Protein AF-A0AAE0B761-F1 (afdb_monomer_lite)

pLDDT: mean 88.56, std 15.91, range [38.34, 98.38]

Foldseek 3Di:
DDDDPPPVPPPDPDDPVPDDDDDDDDFFAFVLNVVCVVPVCSVVDPCRPLTEHDPRRVVVVVVVVVVCVVVVVVVVDPDDDFDPRPRTD

Structure (mmCIF, N/CA/C/O backbone):
data_AF-A0AAE0B761-F1
#
_entry.id   AF-A0AAE0B761-F1
#
loop_
_atom_site.group_PDB
_atom_site.id
_atom_site.type_symbol
_atom_site.label_atom_id
_atom_site.label_alt_id
_atom_site.label_comp_id
_atom_site.label_asym_id
_atom_site.label_entity_id
_atom_site.label_seq_id
_atom_site.pdbx_PDB_ins_code
_atom_site.Cartn_x
_atom_site.Cartn_y
_atom_site.Cartn_z
_atom_site.occupancy
_atom_site.B_iso_or_equiv
_atom_site.auth_seq_id
_atom_site.auth_comp_id
_atom_site.auth_asym_id
_atom_site.auth_atom_id
_atom_site.pdbx_PDB_model_num
ATOM 1 N N . MET A 1 1 ? 12.299 31.453 36.115 1.00 38.34 1 MET A N 1
ATOM 2 C CA . MET A 1 1 ? 12.701 31.649 34.711 1.00 38.34 1 MET A CA 1
ATOM 3 C C . MET A 1 1 ? 11.835 30.713 33.894 1.00 38.34 1 MET A C 1
ATOM 5 O O . MET A 1 1 ? 11.843 29.519 34.152 1.00 38.34 1 MET A O 1
ATOM 9 N N . GLN A 1 2 ? 10.967 31.324 33.097 1.00 41.03 2 GLN A N 1
ATOM 10 C CA . GLN A 1 2 ? 9.931 30.737 32.253 1.00 41.03 2 GLN A CA 1
ATOM 11 C C . GLN A 1 2 ? 10.514 29.692 31.297 1.00 41.03 2 GLN A C 1
ATOM 13 O O . GLN A 1 2 ? 11.514 30.017 30.681 1.00 41.03 2 GLN A O 1
ATOM 18 N N . GLU A 1 3 ? 9.856 28.542 31.124 1.00 40.12 3 GLU A N 1
ATOM 19 C CA . GLU A 1 3 ? 9.524 27.976 29.802 1.00 40.12 3 GLU A CA 1
ATOM 20 C C . GLU A 1 3 ? 8.277 27.091 29.968 1.00 40.12 3 GLU A C 1
ATOM 22 O O . GLU A 1 3 ? 8.333 25.932 30.372 1.00 40.12 3 GLU A O 1
ATOM 27 N N . LEU A 1 4 ? 7.114 27.702 29.730 1.00 43.62 4 LEU A N 1
ATOM 28 C CA . LEU A 1 4 ? 5.832 27.022 29.593 1.00 43.62 4 LEU A CA 1
ATOM 29 C C . LEU A 1 4 ? 5.814 26.464 28.163 1.00 43.62 4 LEU A C 1
ATOM 31 O O . LEU A 1 4 ? 5.674 27.232 27.214 1.00 43.62 4 LEU A O 1
ATOM 35 N N . MET A 1 5 ? 6.023 25.159 27.985 1.00 41.69 5 MET A N 1
ATOM 36 C CA . MET A 1 5 ? 5.748 24.528 26.695 1.00 41.69 5 MET A CA 1
ATOM 37 C C . MET A 1 5 ? 4.233 24.450 26.530 1.00 41.69 5 MET A C 1
ATOM 39 O O . MET A 1 5 ? 3.586 23.565 27.094 1.00 41.69 5 MET A O 1
ATOM 43 N N . ASP A 1 6 ? 3.681 25.393 25.767 1.00 44.56 6 ASP A N 1
ATOM 44 C CA . ASP A 1 6 ? 2.337 25.304 25.207 1.00 44.56 6 ASP A CA 1
ATOM 45 C C . ASP A 1 6 ? 2.271 24.033 24.354 1.00 44.56 6 ASP A C 1
ATOM 47 O O . ASP A 1 6 ? 2.664 23.985 23.186 1.00 44.56 6 ASP A O 1
ATOM 51 N N . THR A 1 7 ? 1.805 22.954 24.973 1.00 50.19 7 THR A N 1
ATOM 52 C CA . THR A 1 7 ? 1.393 21.746 24.271 1.00 50.19 7 THR A CA 1
ATOM 53 C C . THR A 1 7 ? 0.106 22.120 23.566 1.00 50.19 7 THR A C 1
ATOM 55 O O . THR A 1 7 ? -0.979 22.000 24.133 1.00 50.19 7 THR A O 1
ATOM 58 N N . ALA A 1 8 ? 0.242 22.649 22.347 1.00 54.50 8 ALA A N 1
ATOM 59 C CA . ALA A 1 8 ? -0.866 22.963 21.462 1.00 54.50 8 ALA A CA 1
ATOM 60 C C . ALA A 1 8 ? -1.758 21.724 21.367 1.00 54.50 8 ALA A C 1
ATOM 62 O O . ALA A 1 8 ? -1.472 20.763 20.649 1.00 54.50 8 ALA A O 1
ATOM 63 N N . THR A 1 9 ? -2.813 21.717 22.176 1.00 59.72 9 THR A N 1
ATOM 64 C CA . THR A 1 9 ? -3.767 20.625 22.226 1.00 59.72 9 THR A CA 1
ATOM 65 C C . THR A 1 9 ? -4.473 20.711 20.892 1.00 59.72 9 THR A C 1
ATOM 67 O O . THR A 1 9 ? -5.201 21.670 20.648 1.00 59.72 9 THR A O 1
ATOM 70 N N . THR A 1 10 ? -4.177 19.788 19.978 1.00 63.38 10 THR A N 1
ATOM 71 C CA . THR A 1 10 ? -4.845 19.749 18.680 1.00 63.38 10 THR A CA 1
ATOM 72 C C . THR A 1 10 ? -6.333 19.563 18.951 1.00 63.38 10 THR A C 1
ATOM 74 O O . THR A 1 10 ? -6.788 18.466 19.269 1.00 63.38 10 THR A O 1
ATOM 77 N N . GLN A 1 11 ? -7.086 20.661 18.921 1.00 63.84 11 GLN A N 1
ATOM 78 C CA . GLN A 1 11 ? -8.526 20.639 19.096 1.00 63.84 11 GLN A CA 1
ATOM 79 C C . GLN A 1 11 ? -9.115 20.077 17.810 1.00 63.84 11 GLN A C 1
ATOM 81 O O . GLN A 1 11 ? -9.223 20.761 16.793 1.00 63.84 11 GLN A O 1
ATOM 86 N N . PHE A 1 12 ? -9.453 18.792 17.840 1.00 68.75 12 PHE A N 1
ATOM 87 C CA . PHE A 1 12 ? -10.242 18.189 16.782 1.00 68.75 12 PHE A CA 1
ATOM 88 C C . PHE A 1 12 ? -11.622 18.855 16.772 1.00 68.75 12 PHE A C 1
ATOM 90 O O . PHE A 1 12 ? -12.285 18.933 17.803 1.00 68.75 12 PHE A O 1
ATOM 97 N N . LEU A 1 13 ? -12.059 19.317 15.597 1.00 78.31 13 LEU A N 1
ATOM 98 C CA . LEU A 1 13 ? -13.378 19.938 15.395 1.00 78.31 13 LEU A CA 1
ATOM 99 C C . LEU A 1 13 ? -14.547 19.004 15.766 1.00 78.31 13 LEU A C 1
ATOM 101 O O . LEU A 1 13 ? -15.666 19.468 15.966 1.00 78.31 13 LEU A O 1
ATOM 105 N N . TYR A 1 14 ? -14.287 17.698 15.875 1.00 79.19 14 TYR A N 1
ATOM 106 C CA . TYR A 1 14 ? -15.257 16.666 16.220 1.00 79.19 14 TYR A CA 1
ATOM 107 C C . TYR A 1 14 ? -14.691 15.725 17.287 1.00 79.19 14 TYR A C 1
ATOM 109 O O . TYR A 1 14 ? -13.487 15.466 17.330 1.00 79.19 14 TYR A O 1
ATOM 117 N N . SER A 1 15 ? -15.576 15.176 18.126 1.00 82.94 15 SER A N 1
ATOM 118 C CA . SER A 1 15 ? -15.221 14.119 19.078 1.00 82.94 15 SER A CA 1
ATOM 119 C C . SER A 1 15 ? -14.602 12.925 18.337 1.00 82.94 15 SER A C 1
ATOM 121 O O . SER A 1 15 ? -15.185 12.481 17.345 1.00 82.94 15 SER A O 1
ATOM 123 N N . PRO A 1 16 ? -13.489 12.337 18.817 1.00 78.94 16 PRO A N 1
ATOM 124 C CA . PRO A 1 16 ? -12.893 11.142 18.213 1.00 78.94 16 PRO A CA 1
ATOM 125 C C . PRO A 1 16 ? -13.880 9.978 18.048 1.00 78.94 16 PRO A C 1
ATOM 127 O O . PRO A 1 16 ? -13.751 9.187 17.119 1.00 78.94 16 PRO A O 1
ATOM 130 N N . HIS A 1 17 ? -14.904 9.905 18.905 1.00 81.19 17 HIS A N 1
ATOM 131 C CA . HIS A 1 17 ? -15.966 8.898 18.836 1.00 81.19 17 HIS A CA 1
ATOM 132 C C . HIS A 1 17 ? -16.873 9.033 17.601 1.00 81.19 17 HIS A C 1
ATOM 134 O O . HIS A 1 17 ? -17.616 8.108 17.287 1.00 81.19 17 HIS A O 1
ATOM 140 N N . HIS A 1 18 ? -16.847 10.182 16.921 1.00 86.75 18 HIS A N 1
ATOM 141 C CA . HIS A 1 18 ? -17.667 10.485 15.744 1.00 86.75 18 HIS A CA 1
ATOM 142 C C . HIS A 1 18 ? -16.835 10.466 14.451 1.00 86.75 18 HIS A C 1
ATOM 144 O O . HIS A 1 18 ? -17.331 10.824 13.384 1.00 86.75 18 HIS A O 1
ATOM 150 N N . CYS A 1 19 ? -15.570 10.050 14.534 1.00 89.75 19 CYS A N 1
ATOM 151 C CA . CYS A 1 19 ? -14.645 10.007 13.411 1.00 89.75 19 CYS A CA 1
ATOM 152 C C . CYS A 1 19 ? -14.385 8.564 12.966 1.00 89.75 19 CYS A C 1
ATOM 154 O O . CYS A 1 19 ? -14.440 7.619 13.755 1.00 89.75 19 CYS A O 1
ATOM 156 N N . LYS A 1 20 ? -14.050 8.396 11.685 1.00 91.06 20 LYS A N 1
ATOM 157 C CA . LYS A 1 20 ? -13.506 7.145 11.146 1.00 91.06 20 LYS A CA 1
ATOM 158 C C . LYS A 1 20 ? -12.001 7.294 10.948 1.00 91.06 20 LYS A C 1
ATOM 160 O O . LYS A 1 20 ? -11.524 8.372 10.602 1.00 91.06 20 LYS A O 1
ATOM 165 N N . ILE A 1 21 ? -11.263 6.210 11.166 1.00 91.44 21 ILE A N 1
ATOM 166 C CA . ILE A 1 21 ? -9.822 6.160 10.912 1.00 91.44 21 ILE A CA 1
ATOM 167 C C . ILE A 1 21 ? -9.614 5.551 9.528 1.00 91.44 21 ILE A C 1
ATOM 169 O O . ILE A 1 21 ? -10.041 4.427 9.276 1.00 91.44 21 ILE A O 1
ATOM 173 N N . LEU A 1 22 ? -8.949 6.294 8.644 1.00 95.38 22 LEU A N 1
ATOM 174 C CA . LEU A 1 22 ? -8.528 5.805 7.336 1.00 95.38 22 LEU A CA 1
ATO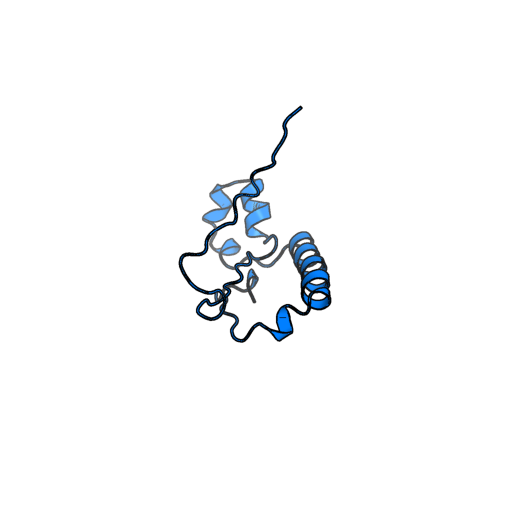M 175 C C . LEU A 1 22 ? -7.020 5.556 7.351 1.00 95.38 22 LEU A C 1
ATOM 177 O O . LEU A 1 22 ? -6.230 6.475 7.559 1.00 95.38 22 LEU A O 1
ATOM 181 N N . HIS A 1 23 ? -6.621 4.312 7.103 1.00 95.00 23 HIS A N 1
ATOM 182 C CA . HIS A 1 23 ? -5.220 3.948 6.925 1.00 95.00 23 HIS A CA 1
ATOM 183 C C . HIS A 1 23 ? -4.880 3.934 5.433 1.00 95.00 23 HIS A C 1
ATOM 185 O O . HIS A 1 23 ? -5.479 3.183 4.669 1.00 95.00 23 HIS A O 1
ATOM 191 N N . MET A 1 24 ? -3.909 4.753 5.020 1.00 96.38 24 MET A N 1
ATOM 192 C CA . MET A 1 24 ? -3.413 4.786 3.642 1.00 96.38 24 MET A CA 1
ATOM 193 C C . MET A 1 24 ? -2.063 4.081 3.560 1.00 96.38 24 MET A C 1
ATOM 195 O O . MET A 1 24 ? -1.140 4.408 4.306 1.00 96.38 24 MET A O 1
ATOM 199 N N . VAL A 1 25 ? -1.945 3.118 2.647 1.00 95.44 25 VAL A N 1
ATOM 200 C CA . VAL A 1 25 ? -0.726 2.325 2.452 1.00 95.44 25 VAL A CA 1
ATOM 201 C C . VAL A 1 25 ? -0.397 2.285 0.963 1.00 95.44 25 VAL A C 1
ATOM 203 O O . VAL A 1 25 ? -1.259 2.002 0.137 1.00 95.44 25 VAL A O 1
ATOM 206 N N . ARG A 1 26 ? 0.859 2.579 0.616 1.00 96.56 26 ARG A N 1
ATOM 207 C CA . ARG A 1 26 ? 1.390 2.402 -0.741 1.00 96.56 26 ARG A CA 1
ATOM 208 C C . ARG A 1 26 ? 1.929 0.976 -0.891 1.00 96.56 26 ARG A C 1
ATOM 210 O O . ARG A 1 26 ? 2.465 0.431 0.070 1.00 96.56 26 ARG A O 1
ATOM 217 N N . HIS A 1 27 ? 1.833 0.398 -2.090 1.00 96.88 27 HIS A N 1
ATOM 218 C CA . HIS A 1 27 ? 2.507 -0.866 -2.401 1.00 96.88 27 HIS A CA 1
ATOM 219 C C . HIS A 1 27 ? 4.028 -0.780 -2.168 1.00 96.88 27 HIS A C 1
ATOM 221 O O . HIS A 1 27 ? 4.617 0.304 -2.235 1.00 96.88 27 HIS A O 1
ATOM 227 N N . GLY A 1 28 ? 4.667 -1.930 -1.933 1.00 97.75 28 GLY A N 1
ATOM 228 C CA . GLY A 1 28 ? 6.129 -2.037 -1.905 1.00 97.75 28 GLY A CA 1
ATOM 229 C C . GLY A 1 28 ? 6.752 -1.762 -3.277 1.00 97.75 28 GLY A C 1
ATOM 230 O O . GLY A 1 28 ? 6.047 -1.633 -4.275 1.00 97.75 28 GLY A O 1
ATOM 231 N N . GLN A 1 29 ? 8.076 -1.665 -3.359 1.00 98.19 29 GLN A N 1
ATOM 232 C CA . GLN A 1 29 ? 8.763 -1.401 -4.625 1.00 98.19 29 GLN A CA 1
ATOM 233 C C . GLN A 1 29 ? 8.375 -2.434 -5.704 1.00 98.19 29 GLN A C 1
ATOM 235 O O . GLN A 1 29 ? 8.547 -3.642 -5.533 1.00 98.19 29 GLN A O 1
ATOM 240 N N . GLY A 1 30 ? 7.851 -1.948 -6.829 1.00 97.25 30 GLY A N 1
ATOM 241 C CA . GLY A 1 30 ? 7.590 -2.745 -8.025 1.00 97.25 30 GLY A CA 1
ATOM 242 C C . GLY A 1 30 ? 8.764 -2.719 -8.997 1.00 97.25 30 GLY A C 1
ATOM 243 O O . GLY A 1 30 ? 9.578 -1.796 -8.964 1.00 97.25 30 GLY A O 1
ATOM 244 N N . ILE A 1 31 ? 8.815 -3.679 -9.922 1.00 97.56 31 ILE A N 1
ATOM 245 C CA . ILE A 1 31 ? 9.799 -3.667 -11.017 1.00 97.56 31 ILE A CA 1
ATOM 246 C C . ILE A 1 31 ? 9.676 -2.378 -11.849 1.00 97.56 31 ILE A C 1
ATOM 248 O O . ILE A 1 31 ? 10.690 -1.789 -12.201 1.00 97.56 31 ILE A O 1
ATOM 252 N N . HIS A 1 32 ? 8.462 -1.845 -12.042 1.00 96.50 32 HIS A N 1
ATOM 253 C CA . HIS A 1 32 ? 8.272 -0.545 -12.700 1.00 96.50 32 HIS A CA 1
ATOM 254 C C . HIS A 1 32 ? 8.989 0.618 -11.988 1.00 96.50 32 HIS A C 1
ATOM 256 O O . HIS A 1 32 ? 9.414 1.554 -12.654 1.00 96.50 32 HIS A O 1
ATOM 262 N N . ASN A 1 33 ? 9.145 0.582 -10.655 1.00 96.75 33 ASN A N 1
ATOM 263 C CA . ASN A 1 33 ? 9.902 1.612 -9.936 1.00 96.75 33 ASN A CA 1
ATOM 264 C C . ASN A 1 33 ? 11.397 1.488 -10.235 1.00 96.75 33 ASN A C 1
ATOM 266 O O . ASN A 1 33 ? 12.039 2.493 -10.511 1.00 96.75 33 ASN A O 1
ATOM 270 N N . VAL A 1 34 ? 11.918 0.258 -10.238 1.00 97.44 34 VAL A N 1
ATOM 271 C CA . VAL A 1 34 ? 13.327 -0.030 -10.544 1.00 97.44 34 VAL A CA 1
ATOM 272 C C . VAL A 1 34 ? 13.683 0.397 -11.968 1.00 97.44 34 VAL A C 1
ATOM 274 O O . VAL A 1 34 ? 14.735 0.989 -12.188 1.00 97.44 34 VAL A O 1
ATOM 277 N N . GLU A 1 35 ? 12.816 0.124 -12.943 1.00 97.00 35 GLU A N 1
ATOM 278 C CA . GLU A 1 35 ? 13.064 0.537 -14.327 1.00 97.00 35 GLU A CA 1
ATOM 279 C C . GLU A 1 35 ? 12.910 2.053 -14.514 1.00 97.00 35 GLU A C 1
ATOM 281 O O . GLU A 1 35 ? 13.735 2.661 -15.192 1.00 97.00 35 GLU A O 1
ATOM 286 N N . ALA A 1 36 ? 11.938 2.688 -13.849 1.00 95.56 36 ALA A N 1
ATOM 287 C CA . ALA A 1 36 ? 11.771 4.143 -13.882 1.00 95.56 36 ALA A CA 1
ATOM 288 C C . ALA A 1 36 ? 12.947 4.905 -13.244 1.00 95.56 36 ALA A C 1
ATOM 290 O O . ALA A 1 36 ? 13.264 6.009 -13.682 1.00 95.56 36 ALA A O 1
ATOM 291 N N . GLU A 1 37 ? 13.613 4.324 -12.239 1.00 96.50 37 GLU A N 1
ATOM 292 C CA . GLU A 1 37 ? 14.850 4.871 -11.659 1.00 96.50 37 GLU A CA 1
ATOM 293 C C . GLU A 1 37 ? 16.013 4.870 -12.665 1.00 96.50 37 GLU A C 1
ATOM 295 O O . GLU A 1 37 ? 16.862 5.760 -12.620 1.00 96.50 37 GLU A O 1
ATOM 300 N N . LYS A 1 38 ? 16.055 3.897 -13.586 1.00 96.00 38 L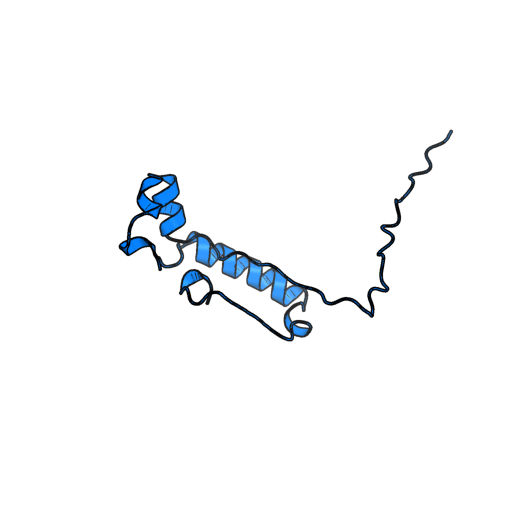YS A N 1
ATOM 301 C CA . LYS A 1 38 ? 17.078 3.819 -14.644 1.00 96.00 38 LYS A CA 1
ATOM 302 C C . LYS A 1 38 ? 16.750 4.738 -15.816 1.00 96.00 38 LYS A C 1
ATOM 304 O O . LYS A 1 38 ? 17.635 5.406 -16.345 1.00 96.00 38 LYS A O 1
ATOM 309 N N . ASN A 1 39 ? 15.493 4.725 -16.248 1.00 95.25 39 ASN A N 1
ATOM 310 C CA . ASN A 1 39 ? 14.984 5.548 -17.331 1.00 95.25 39 ASN A CA 1
ATOM 311 C C . ASN A 1 39 ? 13.508 5.865 -17.084 1.00 95.25 39 ASN A C 1
ATOM 313 O O . ASN A 1 39 ? 12.664 4.971 -17.100 1.00 95.25 39 ASN A O 1
ATOM 317 N N . ILE A 1 40 ? 13.187 7.147 -16.930 1.00 94.56 40 ILE A N 1
ATOM 318 C CA . ILE A 1 40 ? 11.826 7.598 -16.639 1.00 94.56 40 ILE A CA 1
ATOM 319 C C . ILE A 1 40 ? 10.815 7.199 -17.728 1.00 94.56 40 ILE A C 1
ATOM 321 O O . ILE A 1 40 ? 9.657 6.924 -17.408 1.00 94.56 40 ILE A O 1
ATOM 325 N N . ASP A 1 41 ? 11.256 7.069 -18.985 1.00 95.38 41 ASP A N 1
ATOM 326 C CA . ASP A 1 41 ? 10.406 6.659 -20.111 1.00 95.38 41 ASP A CA 1
ATOM 327 C C . ASP A 1 41 ? 9.877 5.224 -19.957 1.00 95.38 41 ASP A C 1
ATOM 329 O O . ASP A 1 41 ? 8.876 4.856 -20.575 1.00 95.38 41 ASP A O 1
ATOM 333 N N . ALA A 1 42 ? 10.484 4.417 -19.077 1.00 93.25 42 ALA A N 1
ATOM 334 C CA . ALA A 1 42 ? 9.994 3.085 -18.734 1.00 93.25 42 ALA A CA 1
ATOM 335 C C . ALA A 1 42 ? 8.560 3.112 -18.169 1.00 93.25 42 ALA A C 1
ATOM 337 O O . ALA A 1 42 ? 7.828 2.135 -18.314 1.00 93.25 42 ALA A O 1
ATOM 338 N N . LEU A 1 43 ? 8.111 4.233 -17.592 1.00 88.69 43 LEU A N 1
ATOM 339 C CA . LEU A 1 43 ? 6.729 4.399 -17.122 1.00 88.69 43 LEU A CA 1
ATOM 340 C C . LEU A 1 43 ? 5.684 4.334 -18.248 1.00 88.69 43 LEU A C 1
ATOM 342 O O . LEU A 1 43 ? 4.516 4.071 -17.972 1.00 88.69 43 LEU A O 1
ATOM 346 N N . LEU A 1 44 ? 6.089 4.564 -19.501 1.00 93.44 44 LEU A N 1
ATOM 347 C CA . LEU A 1 44 ? 5.220 4.469 -20.677 1.00 93.44 44 LEU A CA 1
ATOM 348 C C . LEU A 1 44 ? 5.159 3.042 -21.250 1.00 93.44 44 LEU A C 1
ATOM 350 O O . LEU A 1 44 ? 4.392 2.778 -22.179 1.00 93.44 44 LEU A O 1
ATOM 354 N N . SER A 1 45 ? 5.966 2.118 -20.718 1.00 93.94 45 SER A N 1
ATOM 355 C CA . SER A 1 45 ? 6.002 0.735 -21.183 1.00 93.94 45 SER A CA 1
ATOM 356 C C . SER A 1 45 ? 4.742 -0.024 -20.774 1.00 93.94 45 SER A C 1
ATOM 358 O O . SER A 1 45 ? 4.391 -0.098 -19.595 1.00 93.94 45 SER A O 1
ATOM 360 N N . HIS A 1 46 ? 4.105 -0.667 -21.752 1.00 94.44 46 HIS A N 1
ATOM 361 C CA . HIS A 1 46 ? 2.964 -1.547 -21.506 1.00 94.44 46 HIS A CA 1
ATOM 362 C C . HIS A 1 46 ? 3.368 -2.775 -20.677 1.00 94.44 46 HIS A C 1
ATOM 364 O O . HIS A 1 46 ? 2.599 -3.208 -19.821 1.00 94.44 46 HIS A O 1
ATOM 370 N N . ASP A 1 47 ? 4.600 -3.266 -20.841 1.00 93.31 47 ASP A N 1
ATOM 371 C CA . ASP A 1 47 ? 5.127 -4.407 -20.080 1.00 93.31 47 ASP A CA 1
ATOM 372 C C . ASP A 1 47 ? 5.286 -4.091 -18.585 1.00 93.31 47 ASP A C 1
ATOM 374 O O . ASP A 1 47 ? 5.318 -4.992 -17.747 1.00 93.31 47 ASP A O 1
ATOM 378 N N . LEU A 1 48 ? 5.373 -2.803 -18.231 1.00 95.12 48 LEU A N 1
ATOM 379 C CA . LEU A 1 48 ? 5.521 -2.348 -16.850 1.00 95.12 48 LEU A CA 1
ATOM 380 C C . LEU A 1 48 ? 4.206 -1.878 -16.211 1.00 95.12 48 LEU A C 1
ATOM 382 O O . LEU A 1 48 ? 4.204 -1.513 -15.031 1.00 95.12 48 LEU A O 1
ATOM 386 N N . PHE A 1 49 ? 3.085 -1.931 -16.939 1.00 93.94 49 PHE A N 1
ATOM 387 C CA . PHE A 1 49 ? 1.781 -1.480 -16.447 1.00 93.94 49 PHE A CA 1
ATOM 388 C C . PHE A 1 49 ? 1.344 -2.228 -15.174 1.00 93.94 49 PHE A C 1
ATOM 390 O O . PHE A 1 49 ? 1.077 -1.605 -14.136 1.00 93.94 49 PHE A O 1
ATOM 397 N N . ASP A 1 50 ? 1.349 -3.564 -15.223 1.00 96.25 50 ASP A N 1
ATOM 398 C CA . ASP A 1 50 ? 1.117 -4.433 -14.061 1.00 96.25 50 ASP A CA 1
ATOM 399 C C . ASP A 1 50 ? 2.382 -5.194 -13.653 1.00 96.25 50 ASP A C 1
ATOM 401 O O . ASP A 1 50 ? 2.390 -6.404 -13.435 1.00 96.25 50 ASP A O 1
ATOM 405 N N . ALA A 1 51 ? 3.492 -4.457 -13.577 1.00 95.38 51 ALA A N 1
ATOM 406 C CA . ALA A 1 51 ? 4.766 -5.028 -13.179 1.00 95.38 51 ALA A CA 1
ATOM 407 C C . ALA A 1 51 ? 4.687 -5.660 -11.773 1.00 95.38 51 ALA A C 1
ATOM 409 O O . ALA A 1 51 ? 4.140 -5.035 -10.850 1.00 95.38 51 ALA A O 1
ATOM 410 N N . PRO A 1 52 ? 5.302 -6.840 -11.569 1.00 95.31 52 PRO A N 1
ATOM 411 C CA . PRO A 1 52 ? 5.324 -7.502 -10.272 1.00 95.31 52 PRO A CA 1
ATOM 412 C C . PRO A 1 52 ? 6.166 -6.723 -9.253 1.00 95.31 52 PRO A C 1
ATOM 414 O O . PRO A 1 52 ? 6.897 -5.781 -9.582 1.00 95.31 52 PRO A O 1
ATOM 417 N N . MET A 1 53 ? 6.084 -7.137 -7.988 1.00 96.81 53 MET A N 1
ATOM 418 C CA . MET A 1 53 ? 6.966 -6.621 -6.942 1.00 96.81 53 MET A CA 1
ATOM 419 C C . MET A 1 53 ? 8.423 -7.047 -7.143 1.00 96.81 53 MET A C 1
ATOM 421 O O . MET A 1 53 ? 8.703 -8.163 -7.579 1.00 96.81 53 MET A O 1
ATOM 425 N N . SER A 1 54 ? 9.355 -6.166 -6.772 1.00 97.50 54 SER A N 1
ATOM 426 C CA . SER A 1 54 ? 10.779 -6.500 -6.694 1.00 97.50 54 SER A CA 1
ATOM 427 C C . SER A 1 54 ? 11.085 -7.307 -5.424 1.00 97.50 54 SER A C 1
ATOM 429 O O . SER A 1 54 ? 10.288 -7.349 -4.482 1.00 97.50 54 SER A O 1
ATOM 431 N N . SER A 1 55 ? 12.276 -7.911 -5.348 1.00 97.88 55 SER A N 1
ATOM 432 C CA . SER A 1 55 ? 12.748 -8.582 -4.125 1.00 97.88 55 SER A CA 1
ATOM 433 C C . SER A 1 55 ? 12.771 -7.640 -2.915 1.00 97.88 55 SER A C 1
ATOM 435 O O . SER A 1 55 ? 12.410 -8.044 -1.811 1.00 97.88 55 SER A O 1
ATOM 437 N N . LEU A 1 56 ? 13.137 -6.370 -3.125 1.00 98.38 56 LEU A N 1
ATOM 438 C CA . LEU A 1 56 ? 13.091 -5.344 -2.083 1.00 98.38 56 LEU A CA 1
ATOM 439 C C . LEU A 1 56 ? 11.643 -5.009 -1.693 1.00 98.38 56 LEU A C 1
ATOM 441 O O . LEU A 1 56 ? 11.352 -4.863 -0.508 1.00 98.38 56 LEU A O 1
ATOM 445 N N . GLY A 1 57 ? 10.722 -4.942 -2.659 1.00 98.19 57 GLY A N 1
ATOM 446 C CA . GLY A 1 57 ? 9.293 -4.754 -2.392 1.00 98.19 57 GLY A CA 1
ATOM 447 C C . GLY A 1 57 ? 8.719 -5.836 -1.476 1.00 98.19 57 GLY A C 1
ATOM 448 O O . GLY A 1 57 ? 8.052 -5.524 -0.489 1.00 98.19 57 GLY A O 1
ATOM 449 N N . TRP A 1 58 ? 9.061 -7.104 -1.720 1.00 97.81 58 TRP A N 1
ATOM 450 C CA . TRP A 1 58 ? 8.671 -8.212 -0.840 1.00 97.81 58 TRP A CA 1
ATOM 451 C C . TRP A 1 58 ? 9.221 -8.071 0.583 1.00 97.81 58 TRP A C 1
ATOM 453 O O . TRP A 1 58 ? 8.492 -8.302 1.551 1.00 97.81 58 TRP A O 1
ATOM 463 N N . GLN A 1 59 ? 10.475 -7.640 0.731 1.00 98.31 59 GLN A N 1
ATOM 464 C CA . GLN A 1 59 ? 11.064 -7.373 2.047 1.00 98.31 59 GLN A CA 1
ATOM 465 C C . GLN A 1 59 ? 10.341 -6.232 2.777 1.00 98.31 59 GLN A C 1
ATOM 467 O O . GLN A 1 59 ? 10.038 -6.359 3.964 1.00 98.31 59 GLN A O 1
ATOM 472 N N . GLN A 1 60 ? 10.003 -5.147 2.072 1.00 98.25 60 GLN A N 1
ATOM 473 C CA . GLN A 1 60 ? 9.240 -4.027 2.636 1.00 98.25 60 GLN A CA 1
ATOM 474 C C . GLN A 1 60 ? 7.878 -4.485 3.177 1.00 98.25 60 GLN A C 1
ATOM 476 O O . GLN A 1 60 ? 7.513 -4.123 4.299 1.00 98.25 60 GLN A O 1
ATOM 481 N N . ILE A 1 61 ? 7.154 -5.324 2.424 1.00 96.81 61 ILE A N 1
ATOM 482 C CA . ILE A 1 61 ? 5.877 -5.897 2.876 1.00 96.81 61 ILE A CA 1
ATOM 483 C C . ILE A 1 61 ? 6.078 -6.776 4.110 1.00 96.81 61 ILE A C 1
ATOM 485 O O . ILE A 1 61 ? 5.321 -6.654 5.076 1.00 96.81 61 ILE A O 1
ATOM 489 N N . PHE A 1 62 ? 7.091 -7.643 4.112 1.00 97.06 62 PHE A N 1
ATOM 490 C CA . PHE A 1 62 ? 7.340 -8.544 5.236 1.00 97.06 62 PHE A CA 1
ATOM 491 C C . PHE A 1 62 ? 7.612 -7.782 6.540 1.00 97.06 62 PHE A C 1
ATOM 493 O O . PHE A 1 62 ? 7.022 -8.096 7.579 1.00 97.06 62 PHE A O 1
ATOM 500 N N . GLU A 1 63 ? 8.441 -6.740 6.485 1.00 97.12 63 GLU A N 1
ATOM 501 C CA . GLU A 1 63 ? 8.740 -5.916 7.656 1.00 97.12 63 GLU A CA 1
ATOM 502 C C . GLU A 1 63 ? 7.526 -5.106 8.126 1.00 97.12 63 GLU A C 1
ATOM 504 O O . GLU A 1 63 ? 7.244 -5.053 9.330 1.00 97.12 63 GLU A O 1
ATOM 509 N N . LEU A 1 64 ? 6.746 -4.531 7.203 1.00 95.94 64 LEU A N 1
ATOM 510 C CA . LEU A 1 64 ? 5.520 -3.822 7.570 1.00 95.94 64 LEU A CA 1
ATOM 511 C C . LEU A 1 64 ? 4.486 -4.770 8.195 1.00 95.94 64 LEU A C 1
ATOM 513 O O . LEU A 1 64 ? 3.882 -4.433 9.216 1.00 95.94 64 LEU A O 1
ATOM 517 N N . ARG A 1 65 ? 4.331 -5.982 7.649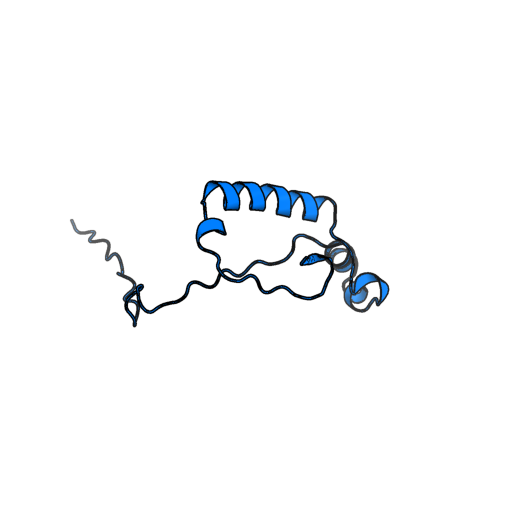 1.00 95.44 65 ARG A N 1
ATOM 518 C CA . ARG A 1 65 ? 3.401 -6.999 8.160 1.00 95.44 65 ARG A CA 1
ATOM 519 C C . ARG A 1 65 ? 3.682 -7.352 9.618 1.00 95.44 65 ARG A C 1
ATOM 521 O O . ARG A 1 65 ? 2.732 -7.466 10.394 1.00 95.44 65 ARG A O 1
ATOM 528 N N . LYS A 1 66 ? 4.957 -7.494 10.002 1.00 96.44 66 LYS A N 1
ATOM 529 C CA . LYS A 1 66 ? 5.355 -7.745 11.400 1.00 96.44 66 LYS A CA 1
ATOM 530 C C . LYS A 1 66 ? 4.880 -6.626 12.325 1.00 96.44 66 LYS A C 1
ATOM 532 O O . LYS A 1 66 ? 4.280 -6.900 13.362 1.00 96.44 66 LYS A O 1
ATOM 537 N N . ARG A 1 67 ? 5.103 -5.367 11.930 1.00 95.75 67 ARG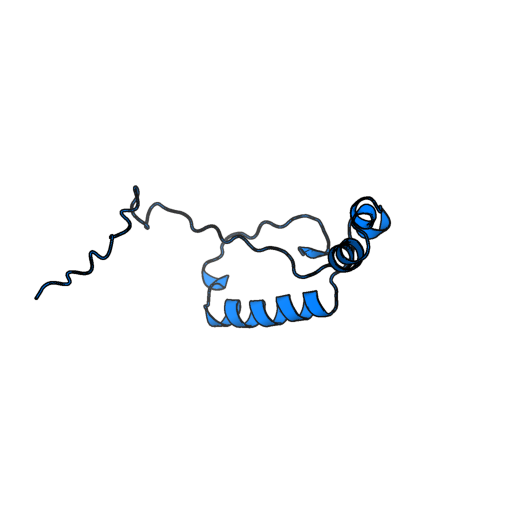 A N 1
ATOM 538 C CA . ARG A 1 67 ? 4.699 -4.185 12.713 1.00 95.75 67 ARG A CA 1
ATOM 539 C C . ARG A 1 67 ? 3.179 -4.079 12.841 1.00 95.75 67 ARG A C 1
ATOM 541 O O . ARG A 1 67 ? 2.675 -3.800 13.924 1.00 95.75 67 ARG A O 1
ATOM 548 N N . VAL A 1 68 ? 2.454 -4.336 11.753 1.00 95.06 68 VAL A N 1
ATOM 549 C CA . VAL A 1 68 ? 0.983 -4.299 11.710 1.00 95.06 68 VAL A CA 1
ATOM 550 C C . VAL A 1 68 ? 0.356 -5.407 12.566 1.00 95.06 68 VAL A C 1
ATOM 552 O O . VAL A 1 68 ? -0.601 -5.143 13.291 1.00 95.06 68 VAL A O 1
ATOM 555 N N . HIS A 1 69 ? 0.914 -6.622 12.546 1.00 94.12 69 HIS A N 1
ATOM 556 C CA . HIS A 1 69 ? 0.473 -7.694 13.447 1.00 94.12 69 HIS A CA 1
ATOM 557 C C . HIS A 1 69 ? 0.768 -7.358 14.913 1.00 94.12 69 HIS A C 1
ATOM 559 O O . HIS A 1 69 ? -0.108 -7.504 15.763 1.00 94.12 69 HIS A O 1
ATOM 565 N N . GLY A 1 70 ? 1.973 -6.863 15.214 1.00 96.44 70 GLY A N 1
ATOM 566 C CA . GLY A 1 70 ? 2.363 -6.510 16.581 1.00 96.44 70 GLY A CA 1
ATOM 567 C C . GLY A 1 70 ? 1.527 -5.381 17.193 1.00 96.44 70 GLY A C 1
ATOM 568 O O . GLY A 1 70 ? 1.310 -5.368 18.401 1.00 96.44 70 GLY A O 1
ATOM 569 N N . SER A 1 71 ? 1.010 -4.459 16.375 1.00 95.12 71 SER A N 1
ATOM 570 C CA . SER A 1 71 ? 0.174 -3.340 16.836 1.00 95.12 71 SER A CA 1
ATOM 571 C C . SER A 1 71 ? -1.308 -3.685 16.999 1.00 95.12 71 SER A C 1
ATOM 573 O O . SER A 1 71 ? -2.086 -2.824 17.429 1.00 95.12 71 SER A O 1
ATOM 575 N N . ARG A 1 72 ? -1.711 -4.912 16.628 1.00 93.19 72 ARG A N 1
ATOM 576 C CA . ARG A 1 72 ? -3.115 -5.348 16.571 1.00 93.19 72 ARG A CA 1
ATOM 577 C C . ARG A 1 72 ? -3.999 -4.429 15.723 1.00 93.19 72 ARG A C 1
ATOM 579 O O . ARG A 1 72 ? -5.197 -4.308 15.957 1.00 93.19 72 ARG A O 1
ATOM 586 N N . LEU A 1 73 ? -3.408 -3.736 14.746 1.00 94.00 73 LEU A N 1
ATOM 587 C CA . LEU A 1 73 ? -4.145 -2.814 13.885 1.00 94.00 73 LEU A CA 1
ATOM 588 C C . LEU A 1 73 ? -5.213 -3.553 13.075 1.00 94.00 73 LEU A C 1
ATOM 590 O O . LEU A 1 73 ? -6.309 -3.027 12.919 1.00 94.00 73 LEU A O 1
ATOM 594 N N . LEU A 1 74 ? -4.913 -4.774 12.625 1.00 91.44 74 LEU A N 1
ATOM 595 C CA . LEU A 1 74 ? -5.834 -5.591 11.831 1.00 91.44 74 LEU A CA 1
ATOM 596 C C . LEU A 1 74 ? -7.133 -5.922 12.573 1.00 91.44 74 LEU A C 1
ATOM 598 O O . LEU A 1 74 ? -8.173 -5.989 11.934 1.00 91.44 74 LEU A O 1
ATOM 602 N N . ASP A 1 75 ? -7.104 -6.022 13.904 1.00 94.56 75 ASP A N 1
ATOM 603 C CA . ASP A 1 75 ? -8.298 -6.276 14.724 1.00 94.56 75 ASP A CA 1
ATOM 604 C C . ASP A 1 75 ? -9.327 -5.137 14.650 1.00 94.56 75 ASP A C 1
ATOM 606 O O . ASP A 1 75 ? -10.477 -5.308 15.046 1.00 94.56 75 ASP A O 1
ATOM 610 N N . ARG A 1 76 ? -8.900 -3.952 14.196 1.00 93.31 76 ARG A N 1
ATOM 611 C CA . ARG A 1 76 ? -9.725 -2.742 14.092 1.00 93.31 76 ARG A CA 1
ATOM 612 C C . ARG A 1 76 ? -10.082 -2.381 12.649 1.00 93.31 76 ARG A C 1
ATOM 614 O O . ARG A 1 76 ? -10.799 -1.407 12.442 1.00 93.31 76 ARG A O 1
ATOM 621 N N . VAL A 1 77 ? -9.556 -3.102 11.657 1.00 95.31 77 VAL A N 1
ATOM 622 C CA . VAL A 1 77 ? -9.817 -2.821 10.239 1.00 95.31 77 VAL A CA 1
ATOM 623 C C . VAL A 1 77 ? -11.040 -3.611 9.789 1.00 95.31 77 VAL A C 1
ATOM 625 O O . VAL A 1 77 ? -11.014 -4.834 9.733 1.00 95.31 77 VAL A O 1
ATOM 628 N N . GLU A 1 78 ? -12.104 -2.894 9.438 1.00 96.50 78 GLU A N 1
ATOM 629 C CA . GLU A 1 78 ? -13.375 -3.487 8.996 1.00 96.50 78 GLU A CA 1
ATOM 630 C C . GLU A 1 78 ? -13.466 -3.618 7.466 1.00 96.50 78 GLU A C 1
ATOM 632 O O . GLU A 1 78 ? -14.226 -4.434 6.951 1.00 96.50 78 GLU A O 1
ATOM 637 N N . LEU A 1 79 ? -12.698 -2.809 6.728 1.00 96.81 79 LEU A N 1
ATOM 638 C CA . LEU A 1 79 ? -12.708 -2.761 5.269 1.00 96.81 79 LEU A CA 1
ATOM 639 C C . LEU A 1 79 ? -11.303 -2.485 4.734 1.00 96.81 79 LEU A C 1
ATOM 641 O O . LEU A 1 79 ? -10.630 -1.553 5.173 1.00 96.81 79 LEU A O 1
ATOM 645 N N . VAL A 1 80 ? -10.903 -3.262 3.729 1.00 96.50 80 VAL A N 1
ATOM 646 C CA . VAL A 1 80 ? -9.715 -3.007 2.914 1.00 96.50 80 VAL A CA 1
ATOM 647 C C . VAL A 1 80 ? -10.174 -2.763 1.483 1.00 96.50 80 VAL A C 1
ATOM 649 O O . VAL A 1 80 ? -10.864 -3.594 0.899 1.00 96.50 80 VAL A O 1
ATOM 652 N N . VAL A 1 81 ? -9.784 -1.620 0.922 1.00 97.31 81 VAL A N 1
ATOM 653 C CA . VAL A 1 81 ? -9.971 -1.297 -0.495 1.00 97.31 81 VAL A CA 1
ATOM 654 C C . VAL A 1 81 ? -8.594 -1.227 -1.127 1.00 97.31 81 VAL A C 1
ATOM 656 O O . VAL A 1 81 ? -7.711 -0.540 -0.615 1.00 97.31 81 VAL A O 1
ATOM 659 N N . THR A 1 82 ? -8.411 -1.938 -2.232 1.00 97.62 82 THR A N 1
ATOM 660 C CA . THR A 1 82 ? -7.139 -1.988 -2.947 1.00 97.62 82 THR A CA 1
ATOM 661 C C . THR A 1 82 ? -7.340 -1.738 -4.438 1.00 97.62 82 THR A C 1
ATOM 663 O O . THR A 1 82 ? -8.438 -1.907 -4.970 1.00 97.62 82 THR A O 1
ATOM 666 N N . SER A 1 83 ? -6.278 -1.288 -5.102 1.00 96.75 83 SER A N 1
ATOM 667 C CA . SER A 1 83 ? -6.237 -1.198 -6.560 1.00 96.75 83 SER A CA 1
ATOM 668 C C . SER A 1 83 ? -6.251 -2.613 -7.160 1.00 96.75 83 SER A C 1
ATOM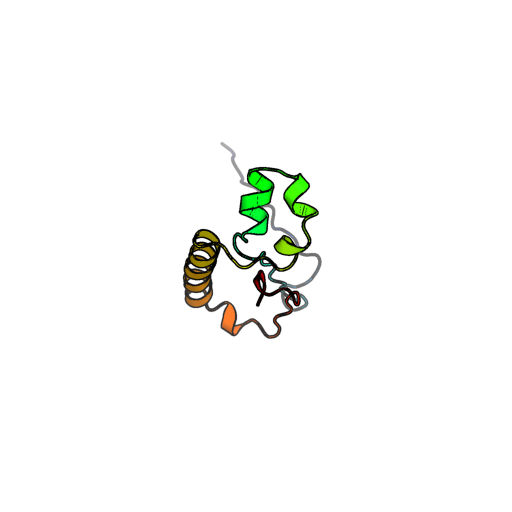 670 O O . SER A 1 83 ? -5.701 -3.530 -6.549 1.00 96.75 83 SER A O 1
ATOM 672 N N . PRO A 1 84 ? -6.831 -2.816 -8.356 1.00 96.25 84 PRO A N 1
ATOM 673 C CA . PRO A 1 84 ? -6.854 -4.129 -9.005 1.00 96.25 84 PRO A CA 1
ATOM 674 C C . PRO A 1 84 ? -5.484 -4.598 -9.529 1.00 96.25 84 PRO A C 1
ATOM 676 O O . PRO A 1 84 ? -5.396 -5.680 -10.098 1.00 96.25 84 PRO A O 1
ATOM 679 N N . LEU A 1 85 ? -4.429 -3.791 -9.394 1.00 96.19 85 LEU A N 1
ATOM 680 C CA . LEU A 1 85 ? -3.090 -4.128 -9.876 1.00 96.19 85 LEU A CA 1
ATOM 681 C C . LEU A 1 85 ? -2.437 -5.178 -8.970 1.00 96.19 85 LEU A C 1
ATOM 683 O O . LEU A 1 85 ? -2.520 -5.092 -7.743 1.00 96.19 85 LEU A O 1
ATOM 687 N N . SER A 1 86 ? -1.716 -6.131 -9.558 1.00 94.69 86 SER A N 1
ATOM 688 C CA . SER A 1 86 ? -1.138 -7.280 -8.845 1.00 94.69 86 SER A CA 1
ATOM 689 C C . SER A 1 86 ? -0.205 -6.871 -7.701 1.00 94.69 86 SER A C 1
ATOM 691 O O . SER A 1 86 ? -0.090 -7.566 -6.700 1.00 94.69 86 SER A O 1
ATOM 693 N N . ARG A 1 87 ? 0.447 -5.709 -7.810 1.00 95.75 87 ARG A N 1
ATOM 694 C CA . ARG A 1 87 ? 1.354 -5.167 -6.780 1.00 95.75 87 ARG A CA 1
ATOM 695 C C . ARG A 1 87 ? 0.663 -4.624 -5.523 1.00 95.75 87 ARG A C 1
ATOM 697 O O . ARG A 1 87 ? 1.355 -4.312 -4.557 1.00 95.75 87 ARG A O 1
ATOM 704 N N . THR A 1 88 ? -0.656 -4.440 -5.541 1.00 95.62 88 THR A N 1
ATOM 705 C CA . THR A 1 88 ? -1.443 -3.957 -4.390 1.00 95.62 88 THR A CA 1
ATOM 706 C C . THR A 1 88 ? -2.318 -5.042 -3.753 1.00 95.62 88 THR A C 1
ATOM 708 O O . THR A 1 88 ? -2.961 -4.764 -2.740 1.00 95.62 88 THR A O 1
ATOM 711 N N . MET A 1 89 ? -2.349 -6.244 -4.333 1.00 92.00 89 MET A N 1
ATOM 712 C CA . MET A 1 89 ? -3.064 -7.424 -3.828 1.00 92.00 89 MET A CA 1
ATOM 713 C C . MET A 1 89 ? -2.173 -8.250 -2.899 1.00 92.00 89 MET A C 1
ATOM 715 O O . MET A 1 89 ? -2.702 -8.735 -1.875 1.00 92.00 89 MET A O 1
#

Sequence (89 aa):
MQELMDTATTQFLYSPHHCKILHMVRHGQGIHNVEAEKNIDALLSHDLFDAPMSSLGWQQIFELRKRVHGSRLLDRVELVVTSPLSRTM

Organism: NCBI:txid43782

Radius of gyration: 19.83 Å; chains: 1; bounding box: 35×40×56 Å

InterPro domains:
  IPR001345 Phosphoglycerate/bisphosphoglycerate mutase, active site [PS00175] (24-33)
  IPR029033 Histidine phosphatase superfamily [G3DSA:3.40.50.1240] (21-89)
  IPR029033 Histidine phosphatase superfamily [SSF53254] (20-89)
  IPR050275 Phosphoglycerate Mutase/Phosphatase [PTHR48100] (17-89)

Secondary structure (DSSP, 8-state):
------------SS-GGG-------P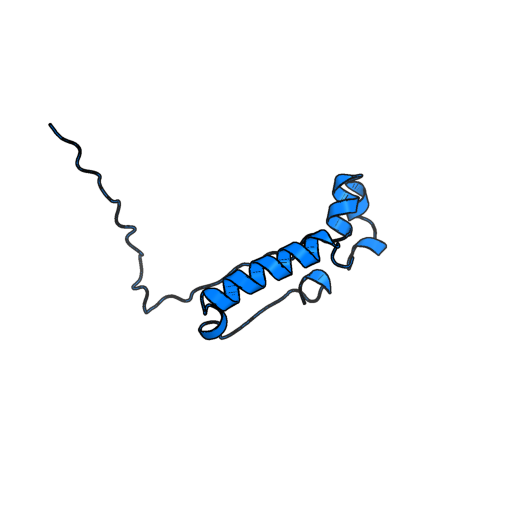PPPBHHHHHHHH-GGGGG-GGGTTPPBPHHHHHHHHHHHHHHHHTTGGGG-------SSGGG-